Protein AF-A0A839PE74-F1 (afdb_monomer_lite)

Radius of gyration: 16.26 Å; chains: 1; bounding box: 61×31×39 Å

Foldseek 3Di:
DDFDWLLLLLLLLLLLLQLCPDPLQDVQLVVLSVLSQVLQCVVQNDQLNVLSVLCNVPSQDPVSSVSNDVSRDGQDPVSCVVNVVSSVSNVVSCVVTPVSVVRSLQSQPAPADADQAEAEAEARAQACDHDHDYDHPYYYYYHYHHHHDDDPPDDD

pLDDT: mean 71.18, std 18.91, range [27.83, 96.12]

Sequence (156 aa):
MPLIETSLVWGALEAGAVISASEVVKLVTKDAYTAVKEKAAEIWGRPATRAIAQVEANPGSAEAKAALHAAIPAVDDADAPELGPVLEALADALKADDAARAEADRAQVRFDLDLGGSAIIGKVQNAESFDAKVKAKGDFKLDELTMAERGRSGNS

Secondary structure (DSSP, 8-state):
-----HHHHHHHHHHHHHHHH-TTS-HHHHHHHHHHHHHHHHHHHHHHHHHHHHHHH-TT-HHHHHHHHHHS-PPPTTTHHHHHHHHHHHHHHHHT-HHHHHHHHHTT----EEESS-EEEEEEEEES-----EEESS-EEEEEEEE---------

Structure (mmCIF, N/CA/C/O backbone):
data_AF-A0A839PE74-F1
#
_entry.id   AF-A0A839PE74-F1
#
loop_
_atom_site.group_PDB
_atom_site.id
_atom_site.type_symbol
_atom_site.label_atom_id
_atom_site.label_alt_id
_atom_site.label_comp_id
_atom_site.label_asym_id
_atom_site.label_entity_id
_atom_site.label_seq_id
_atom_site.pdbx_PDB_ins_code
_atom_site.Cartn_x
_atom_site.Cartn_y
_atom_site.Cartn_z
_atom_site.occupancy
_atom_site.B_iso_or_equiv
_atom_site.auth_seq_id
_atom_site.auth_comp_id
_atom_site.auth_asym_id
_atom_site.auth_atom_id
_atom_site.pdbx_PDB_model_num
ATOM 1 N N . MET A 1 1 ? -15.189 -14.814 7.909 1.00 41.88 1 MET A N 1
ATOM 2 C CA . MET A 1 1 ? -14.553 -14.216 6.715 1.00 41.88 1 MET A CA 1
ATOM 3 C C . MET A 1 1 ? -13.117 -13.887 7.082 1.00 41.88 1 MET A C 1
ATOM 5 O O . MET A 1 1 ? -12.901 -13.628 8.262 1.00 41.88 1 MET A O 1
ATOM 9 N N . PRO A 1 2 ? -12.139 -13.976 6.166 1.00 46.59 2 PRO A N 1
ATOM 10 C CA . PRO A 1 2 ? -10.800 -13.491 6.475 1.00 46.59 2 PRO A CA 1
ATOM 11 C C . PRO A 1 2 ? -10.893 -11.986 6.749 1.00 46.59 2 PRO A C 1
ATOM 13 O O . PRO A 1 2 ? -11.432 -11.246 5.929 1.00 46.59 2 PRO A O 1
ATOM 16 N N . LEU A 1 3 ? -10.444 -11.567 7.931 1.00 65.31 3 LEU A N 1
ATOM 17 C CA . LEU A 1 3 ? -10.306 -10.157 8.277 1.00 65.31 3 LEU A CA 1
ATOM 18 C C . LEU A 1 3 ? -9.149 -9.596 7.446 1.00 65.31 3 LEU A C 1
ATOM 20 O O . LEU A 1 3 ? -8.078 -10.205 7.393 1.00 65.31 3 LEU A O 1
ATOM 24 N N . ILE A 1 4 ? -9.373 -8.481 6.752 1.00 68.62 4 ILE A N 1
ATOM 25 C CA . ILE A 1 4 ? -8.293 -7.777 6.062 1.00 68.62 4 ILE A CA 1
ATOM 26 C C . ILE A 1 4 ? -7.492 -7.039 7.124 1.00 68.62 4 ILE A C 1
ATOM 28 O O . ILE A 1 4 ? -7.997 -6.130 7.776 1.00 68.62 4 ILE A O 1
ATOM 32 N N . GLU A 1 5 ? -6.235 -7.433 7.293 1.00 78.25 5 GLU A N 1
ATOM 33 C CA . GLU A 1 5 ? -5.324 -6.735 8.189 1.00 78.25 5 GLU A CA 1
ATOM 34 C C . GLU A 1 5 ? -5.000 -5.347 7.629 1.00 78.25 5 GLU A C 1
ATOM 36 O O . GLU A 1 5 ? -4.619 -5.195 6.469 1.00 78.25 5 GLU A O 1
ATOM 41 N N . THR A 1 6 ? -5.089 -4.318 8.466 1.00 78.38 6 THR A N 1
ATOM 42 C CA . THR A 1 6 ? -4.798 -2.925 8.075 1.00 78.38 6 THR A CA 1
ATOM 43 C C . THR A 1 6 ? -3.372 -2.755 7.545 1.00 78.38 6 THR A C 1
ATOM 45 O O . THR A 1 6 ? -3.122 -1.973 6.629 1.00 78.38 6 THR A O 1
ATOM 48 N N . SER A 1 7 ? -2.434 -3.555 8.057 1.00 75.56 7 SER A N 1
ATOM 49 C CA . SER A 1 7 ? -1.053 -3.595 7.574 1.00 75.56 7 SER A CA 1
ATOM 50 C C . SER A 1 7 ? -0.938 -4.015 6.105 1.00 75.56 7 SER A C 1
ATOM 52 O O . SER A 1 7 ? -0.018 -3.567 5.420 1.00 75.56 7 SER A O 1
ATOM 54 N N . LEU A 1 8 ? -1.884 -4.811 5.588 1.00 74.94 8 LEU A N 1
ATOM 55 C CA . LEU A 1 8 ? -1.952 -5.156 4.168 1.00 74.94 8 LEU A CA 1
ATOM 56 C C . LEU A 1 8 ? -2.305 -3.930 3.321 1.00 74.94 8 LEU A C 1
ATOM 58 O O . LEU A 1 8 ? -1.711 -3.726 2.265 1.00 74.94 8 LEU A O 1
ATOM 62 N N . VAL A 1 9 ? -3.229 -3.096 3.801 1.00 81.31 9 VAL A N 1
ATOM 63 C CA . VAL A 1 9 ? -3.614 -1.848 3.128 1.00 81.31 9 VAL A CA 1
ATOM 64 C C . VAL A 1 9 ? -2.435 -0.879 3.095 1.00 81.31 9 VAL A C 1
ATOM 66 O O . VAL A 1 9 ? -2.122 -0.331 2.038 1.00 81.31 9 VAL A O 1
ATOM 69 N N . TRP A 1 10 ? -1.740 -0.699 4.223 1.00 84.56 10 TRP A N 1
ATOM 70 C CA . TRP A 1 10 ? -0.543 0.145 4.275 1.00 84.56 10 TRP A CA 1
ATOM 71 C C . TRP A 1 10 ? 0.535 -0.357 3.315 1.00 84.56 10 TRP A C 1
ATOM 73 O O . TRP A 1 10 ? 1.034 0.417 2.502 1.00 84.56 10 TRP A O 1
ATOM 83 N N . GLY A 1 11 ? 0.835 -1.659 3.341 1.00 77.62 11 GLY A N 1
ATOM 84 C CA . GLY A 1 11 ? 1.828 -2.264 2.454 1.00 77.62 11 GLY A CA 1
ATOM 85 C C . GLY A 1 11 ? 1.477 -2.113 0.972 1.00 77.62 11 GLY A C 1
ATOM 86 O O . GLY A 1 11 ? 2.350 -1.790 0.168 1.00 77.62 11 GLY A O 1
ATOM 87 N N . ALA A 1 12 ? 0.202 -2.277 0.609 1.00 81.12 12 ALA A N 1
ATOM 88 C CA . ALA A 1 12 ? -0.276 -2.084 -0.758 1.00 81.12 12 ALA A CA 1
ATOM 89 C C . ALA A 1 12 ? -0.107 -0.634 -1.237 1.00 81.12 12 ALA A C 1
ATOM 91 O O . ALA A 1 12 ? 0.326 -0.405 -2.367 1.00 81.12 12 ALA A O 1
ATOM 92 N N . LEU A 1 13 ? -0.407 0.343 -0.378 1.00 88.12 13 LEU A N 1
ATOM 93 C CA . LEU A 1 13 ? -0.263 1.764 -0.698 1.00 88.12 13 LEU A CA 1
ATOM 94 C C . LEU A 1 13 ? 1.209 2.192 -0.777 1.00 88.12 13 LEU A C 1
ATOM 96 O O . LEU A 1 13 ? 1.581 2.936 -1.682 1.00 88.12 13 LEU A O 1
ATOM 100 N N . GLU A 1 14 ? 2.062 1.682 0.113 1.00 85.19 14 GLU A N 1
ATOM 101 C CA . GLU A 1 14 ? 3.507 1.930 0.076 1.00 85.19 14 GLU A CA 1
ATOM 102 C C . GLU A 1 14 ? 4.175 1.321 -1.163 1.00 85.19 14 GLU A C 1
ATOM 104 O O . GLU A 1 14 ? 4.945 2.001 -1.843 1.00 85.19 14 GLU A O 1
ATOM 109 N N . ALA A 1 15 ? 3.870 0.061 -1.489 1.00 78.56 15 ALA A N 1
ATOM 110 C CA . ALA A 1 15 ? 4.389 -0.585 -2.694 1.00 78.56 15 ALA A CA 1
ATOM 111 C C . ALA A 1 15 ? 3.878 0.126 -3.954 1.00 78.56 15 ALA A C 1
ATOM 113 O O . ALA A 1 15 ? 4.650 0.456 -4.857 1.00 78.56 15 ALA A O 1
ATOM 114 N N . GLY A 1 16 ? 2.576 0.411 -3.989 1.00 82.06 16 GLY A N 1
ATOM 115 C CA . GLY A 1 16 ? 1.917 1.101 -5.087 1.00 82.06 16 GLY A CA 1
ATOM 116 C C . GLY A 1 16 ? 2.501 2.482 -5.380 1.00 82.06 16 GLY A C 1
ATOM 117 O O . GLY A 1 16 ? 2.687 2.828 -6.547 1.00 82.06 16 GLY A O 1
ATOM 118 N N . ALA A 1 17 ? 2.888 3.234 -4.347 1.00 85.62 17 ALA A N 1
ATOM 119 C CA . ALA A 1 17 ? 3.557 4.521 -4.504 1.00 85.62 17 ALA A CA 1
ATOM 120 C C . ALA A 1 17 ? 4.856 4.407 -5.320 1.00 85.62 17 ALA A C 1
ATOM 122 O O . ALA A 1 17 ? 5.070 5.191 -6.247 1.00 85.62 17 ALA A O 1
ATOM 123 N N . VAL A 1 18 ? 5.679 3.389 -5.060 1.00 81.44 18 VAL A N 1
ATOM 124 C CA . VAL A 1 18 ? 6.938 3.157 -5.797 1.00 81.44 18 VAL A CA 1
ATOM 125 C C . VAL A 1 18 ? 6.644 2.756 -7.240 1.00 81.44 18 VAL A C 1
ATOM 127 O O . VAL A 1 18 ? 7.194 3.318 -8.186 1.00 81.44 18 VAL A O 1
ATOM 130 N N . ILE A 1 19 ? 5.725 1.809 -7.406 1.00 84.38 19 ILE A N 1
ATOM 131 C CA . ILE A 1 19 ? 5.305 1.269 -8.701 1.00 84.38 19 ILE A CA 1
ATOM 132 C C . ILE A 1 19 ? 4.746 2.382 -9.599 1.00 84.38 19 ILE A C 1
ATOM 134 O O . ILE A 1 19 ? 5.021 2.422 -10.799 1.00 84.38 19 ILE A O 1
ATOM 138 N N . SER A 1 20 ? 3.989 3.318 -9.023 1.00 84.44 20 SER A N 1
ATOM 139 C CA . SER A 1 20 ? 3.384 4.432 -9.758 1.00 84.44 20 SER A CA 1
ATOM 140 C C . SER A 1 20 ? 4.421 5.396 -10.342 1.00 84.44 20 SER A C 1
ATOM 142 O O . SER A 1 20 ? 4.248 5.864 -11.472 1.00 84.44 20 SER A O 1
ATOM 144 N N . ALA A 1 21 ? 5.521 5.619 -9.617 1.00 79.31 21 ALA A N 1
ATOM 145 C CA . ALA A 1 21 ? 6.618 6.490 -10.024 1.00 79.31 21 ALA A CA 1
ATOM 146 C C . ALA A 1 21 ? 7.534 5.854 -11.086 1.00 79.31 21 ALA A C 1
ATOM 148 O O . ALA A 1 21 ? 8.278 6.562 -11.761 1.00 79.31 21 ALA A O 1
ATOM 149 N N . SER A 1 22 ? 7.479 4.531 -11.260 1.00 78.81 22 SER A N 1
ATOM 150 C CA . SER A 1 22 ? 8.359 3.806 -12.176 1.00 78.81 22 SER A CA 1
ATOM 151 C C . SER A 1 22 ? 7.865 3.837 -13.623 1.00 78.81 22 SER A C 1
ATOM 153 O O . SER A 1 22 ? 6.731 3.467 -13.917 1.00 78.81 22 SER A O 1
ATOM 155 N N . GLU A 1 23 ? 8.718 4.229 -14.570 1.00 81.00 23 GLU A N 1
ATOM 156 C CA . GLU A 1 23 ? 8.386 4.251 -16.006 1.00 81.00 23 GLU A CA 1
ATOM 157 C C . GLU A 1 23 ? 8.312 2.853 -16.641 1.00 81.00 23 GLU A C 1
ATOM 159 O O . GLU A 1 23 ? 7.673 2.684 -17.678 1.00 81.00 23 GLU A O 1
ATOM 164 N N . VAL A 1 24 ? 8.942 1.849 -16.024 1.00 76.62 24 VAL A N 1
ATOM 165 C CA . VAL A 1 24 ? 9.049 0.482 -16.571 1.00 76.62 24 VAL A CA 1
ATOM 166 C C . VAL A 1 24 ? 7.897 -0.435 -16.155 1.00 76.62 24 VAL A C 1
ATOM 168 O O . VAL A 1 24 ? 7.755 -1.534 -16.689 1.00 76.62 24 VAL A O 1
ATOM 171 N N . VAL A 1 25 ? 7.066 0.019 -15.219 1.00 81.81 25 VAL A N 1
ATOM 172 C CA . VAL A 1 25 ? 5.872 -0.685 -14.746 1.00 81.81 25 VAL A CA 1
ATOM 173 C C . VAL A 1 25 ? 4.742 -0.564 -15.765 1.00 81.81 25 VAL A C 1
ATOM 175 O O . VAL A 1 25 ? 4.449 0.526 -16.269 1.00 81.81 25 VAL A O 1
ATOM 178 N N . LYS A 1 26 ? 4.039 -1.674 -16.010 1.00 85.88 26 LYS A N 1
ATOM 179 C CA . LYS A 1 26 ? 2.892 -1.711 -16.921 1.00 85.88 26 LYS A CA 1
ATOM 180 C C . LYS A 1 26 ? 1.760 -0.821 -16.414 1.00 85.88 26 LYS A C 1
ATOM 182 O O . LYS A 1 26 ? 1.436 -0.805 -15.228 1.00 85.88 26 LYS A O 1
ATOM 187 N N . LEU A 1 27 ? 1.075 -0.161 -17.349 1.00 87.25 27 LEU A N 1
ATOM 188 C CA . LEU A 1 27 ? -0.061 0.709 -17.036 1.00 87.25 27 LEU A CA 1
ATOM 189 C C . LEU A 1 27 ? -1.150 -0.020 -16.231 1.00 87.25 27 LEU A C 1
ATOM 191 O O . LEU A 1 27 ? -1.619 0.519 -15.242 1.00 87.25 27 LEU A O 1
ATOM 195 N N . VAL A 1 28 ? -1.444 -1.284 -16.562 1.00 84.56 28 VAL A N 1
ATOM 196 C CA . VAL A 1 28 ? -2.437 -2.101 -15.838 1.00 84.56 28 VAL A CA 1
ATOM 197 C C . VAL A 1 28 ? -2.131 -2.246 -14.341 1.00 84.56 28 VAL A C 1
ATOM 199 O O . VAL A 1 28 ? -3.042 -2.244 -13.518 1.00 84.56 28 VAL A O 1
ATOM 202 N N . THR A 1 29 ? -0.854 -2.318 -13.964 1.00 85.25 29 THR A N 1
ATOM 203 C CA . THR A 1 29 ? -0.432 -2.403 -12.561 1.00 85.25 29 THR A CA 1
ATOM 204 C C . THR A 1 29 ? -0.625 -1.064 -11.851 1.00 85.25 29 THR A C 1
ATOM 206 O O . THR A 1 29 ? -1.045 -1.021 -10.694 1.00 85.25 29 THR A O 1
ATOM 209 N N . LYS A 1 30 ? -0.383 0.047 -12.557 1.00 90.44 30 LYS A N 1
ATOM 210 C CA . LYS A 1 30 ? -0.638 1.404 -12.049 1.00 90.44 30 LYS A CA 1
ATOM 211 C C . LYS A 1 30 ? -2.132 1.698 -11.913 1.00 90.44 30 LYS A C 1
ATOM 213 O O . LYS A 1 30 ? -2.532 2.358 -10.954 1.00 90.44 30 LYS A O 1
ATOM 218 N N . ASP A 1 31 ? -2.947 1.181 -12.825 1.00 93.38 31 ASP A N 1
ATOM 219 C CA . ASP A 1 31 ? -4.406 1.288 -12.767 1.00 93.38 31 ASP A CA 1
ATOM 220 C C . ASP A 1 31 ? -4.950 0.511 -11.560 1.00 93.38 31 ASP A C 1
ATOM 222 O O . ASP A 1 31 ? -5.750 1.044 -10.792 1.00 93.38 31 ASP A O 1
ATOM 226 N N . ALA A 1 32 ? -4.441 -0.704 -11.317 1.00 89.94 32 ALA A N 1
ATOM 227 C CA . ALA A 1 32 ? -4.802 -1.491 -10.138 1.00 89.94 32 ALA A CA 1
ATOM 228 C C . ALA A 1 32 ? -4.428 -0.776 -8.826 1.00 89.94 32 ALA A C 1
ATOM 230 O O . ALA A 1 32 ? -5.221 -0.740 -7.887 1.00 89.94 32 ALA A O 1
ATOM 231 N N . TYR A 1 33 ? -3.257 -0.134 -8.769 1.00 94.44 33 TYR A N 1
ATOM 232 C CA . TYR A 1 33 ? -2.895 0.705 -7.624 1.00 94.44 33 TYR A CA 1
ATOM 233 C C . TYR A 1 33 ? -3.813 1.929 -7.486 1.00 94.44 33 TYR A C 1
ATOM 235 O O . TYR A 1 33 ? -4.218 2.284 -6.378 1.00 94.44 33 TYR A O 1
ATOM 243 N N . THR A 1 34 ? -4.184 2.563 -8.599 1.00 95.69 34 THR A N 1
ATOM 244 C CA . THR A 1 34 ? -5.108 3.704 -8.589 1.00 95.69 34 THR A CA 1
ATOM 245 C C . THR A 1 34 ? -6.458 3.316 -7.987 1.00 95.69 34 THR A C 1
ATOM 247 O O . THR A 1 34 ? -6.952 4.044 -7.129 1.00 95.69 34 THR A O 1
ATOM 250 N N . ALA A 1 35 ? -6.977 2.128 -8.304 1.00 95.31 35 ALA A N 1
ATOM 251 C CA . ALA A 1 35 ? -8.200 1.608 -7.694 1.00 95.31 35 ALA A CA 1
ATOM 252 C C . ALA A 1 35 ? -8.084 1.439 -6.165 1.00 95.31 35 ALA A C 1
ATOM 254 O O . ALA A 1 35 ? -9.014 1.780 -5.432 1.00 95.31 35 ALA A O 1
ATOM 255 N N . VAL A 1 36 ? -6.933 0.975 -5.659 1.00 93.56 36 VAL A N 1
ATOM 256 C CA . VAL A 1 36 ? -6.684 0.882 -4.207 1.00 93.56 36 VAL A CA 1
ATOM 257 C C . VAL A 1 36 ? -6.686 2.269 -3.559 1.00 93.56 36 VAL A C 1
ATOM 259 O O . VAL A 1 36 ? -7.298 2.450 -2.506 1.00 93.56 36 VAL A O 1
ATOM 262 N N . LYS A 1 37 ? -6.056 3.269 -4.188 1.00 95.44 37 LYS A N 1
ATOM 263 C CA . LYS A 1 37 ? -6.056 4.652 -3.679 1.00 95.44 37 LYS A CA 1
ATOM 264 C C . LYS A 1 37 ? -7.444 5.262 -3.634 1.00 95.44 37 LYS A C 1
ATOM 266 O O . LYS A 1 37 ? -7.789 5.909 -2.649 1.00 95.44 37 LYS A O 1
ATOM 271 N N . GLU A 1 38 ? -8.202 5.101 -4.711 1.00 96.00 38 GLU A N 1
ATOM 272 C CA . GLU A 1 38 ? -9.557 5.631 -4.819 1.00 96.00 38 GLU A CA 1
ATOM 273 C C . GLU A 1 38 ? -10.441 5.011 -3.745 1.00 96.00 38 GLU A C 1
ATOM 275 O O . GLU A 1 38 ? -11.066 5.743 -2.981 1.00 96.00 38 GLU A O 1
ATOM 280 N N . LYS A 1 39 ? -10.380 3.685 -3.577 1.00 96.06 39 LYS A N 1
ATOM 281 C CA . LYS A 1 39 ? -11.137 3.002 -2.528 1.00 96.06 39 LYS A CA 1
ATOM 282 C C . LYS A 1 39 ? -10.717 3.441 -1.121 1.00 96.06 39 LYS A C 1
ATOM 284 O O . LYS A 1 39 ? -11.571 3.723 -0.286 1.00 96.06 39 LYS A O 1
ATOM 289 N N . ALA A 1 40 ? -9.417 3.586 -0.861 1.00 93.62 40 ALA A N 1
ATOM 290 C CA . ALA A 1 40 ? -8.924 4.108 0.414 1.00 93.62 40 ALA A CA 1
ATOM 291 C C . ALA A 1 40 ? -9.397 5.552 0.681 1.00 93.62 40 ALA A C 1
ATOM 293 O O . ALA A 1 40 ? -9.722 5.911 1.814 1.00 93.62 40 ALA A O 1
ATOM 294 N N . ALA A 1 41 ? -9.454 6.388 -0.357 1.00 94.06 41 ALA A N 1
ATOM 295 C CA . ALA A 1 41 ? -9.961 7.753 -0.263 1.00 94.06 41 ALA A CA 1
ATOM 296 C C . ALA A 1 41 ? -11.483 7.805 -0.059 1.00 94.06 41 ALA A C 1
ATOM 298 O O . ALA A 1 41 ? -11.959 8.702 0.632 1.00 94.06 41 ALA A O 1
ATOM 299 N N . GLU A 1 42 ? -12.240 6.866 -0.626 1.00 95.50 42 GLU A N 1
ATOM 300 C CA . GLU A 1 42 ? -13.682 6.739 -0.392 1.00 95.50 42 GLU A CA 1
ATOM 301 C C . GLU A 1 42 ? -13.986 6.370 1.063 1.00 95.50 42 GLU A C 1
ATOM 303 O O . GLU A 1 42 ? -14.839 7.005 1.682 1.00 95.50 42 GLU A O 1
ATOM 308 N N . ILE A 1 43 ? -13.250 5.404 1.619 1.00 95.06 43 ILE A N 1
ATOM 309 C CA . ILE A 1 43 ? -13.481 4.884 2.973 1.00 95.06 43 ILE A CA 1
ATOM 310 C C . ILE A 1 43 ? -13.003 5.878 4.042 1.00 95.06 43 ILE A C 1
ATOM 312 O O . ILE A 1 43 ? -13.758 6.268 4.933 1.00 95.06 43 ILE A O 1
ATOM 316 N N . TRP A 1 44 ? -11.749 6.334 3.958 1.00 94.75 44 TRP A N 1
ATOM 317 C CA . TRP A 1 44 ? -11.122 7.138 5.021 1.00 94.75 44 TRP A CA 1
ATOM 318 C C . TRP A 1 44 ? -11.029 8.632 4.698 1.00 94.75 44 TRP A C 1
ATOM 320 O O . TRP A 1 44 ? -10.590 9.439 5.524 1.00 94.75 44 TRP A O 1
ATOM 330 N N . GLY A 1 45 ? -11.468 9.036 3.508 1.00 95.19 45 GLY A N 1
ATOM 331 C CA . GLY A 1 45 ? -11.614 10.433 3.133 1.00 95.19 45 GLY A CA 1
ATOM 332 C C . GLY A 1 45 ? -10.297 11.190 2.963 1.00 95.19 45 GLY A C 1
ATOM 333 O O . GLY A 1 45 ? -9.213 10.658 2.709 1.00 95.19 45 GLY A O 1
ATOM 334 N N . ARG A 1 46 ? -10.406 12.512 3.127 1.00 94.62 46 ARG A N 1
ATOM 335 C CA . ARG A 1 46 ? -9.330 13.477 2.861 1.00 94.62 46 ARG A CA 1
ATOM 336 C C . ARG A 1 46 ? -8.021 13.230 3.634 1.00 94.62 46 ARG A C 1
ATOM 338 O O . ARG A 1 46 ? -6.970 13.527 3.058 1.00 94.62 46 ARG A O 1
ATOM 345 N N . PRO A 1 47 ? -8.024 12.769 4.903 1.00 93.88 47 PRO A N 1
ATOM 346 C CA . PRO A 1 47 ? -6.789 12.427 5.608 1.00 93.88 47 PRO A CA 1
ATOM 347 C C . PRO A 1 47 ? -5.977 11.351 4.882 1.00 93.88 47 PRO A C 1
ATOM 349 O O . PRO A 1 47 ? -4.797 11.580 4.614 1.00 93.88 47 PRO A O 1
ATOM 352 N N . ALA A 1 48 ? -6.614 10.246 4.481 1.00 94.06 48 ALA A N 1
ATOM 353 C CA . ALA A 1 48 ? -5.953 9.171 3.747 1.00 94.06 48 ALA A CA 1
ATOM 354 C C . ALA A 1 48 ? -5.440 9.655 2.386 1.00 94.06 48 ALA A C 1
ATOM 356 O O . ALA A 1 48 ? -4.273 9.444 2.073 1.00 94.06 48 ALA A O 1
ATOM 357 N N . THR A 1 49 ? -6.240 10.417 1.627 1.00 96.12 49 THR A N 1
ATOM 358 C CA . THR A 1 49 ? -5.796 10.996 0.343 1.00 96.12 49 THR A CA 1
ATOM 359 C C . THR A 1 49 ? -4.513 11.820 0.488 1.00 96.12 49 THR A C 1
ATOM 361 O O . THR A 1 49 ? -3.605 11.721 -0.335 1.00 96.12 49 THR A O 1
ATOM 364 N N . ARG A 1 50 ? -4.419 12.645 1.539 1.00 95.88 50 ARG A N 1
ATOM 365 C CA . ARG A 1 50 ? -3.229 13.471 1.790 1.00 95.88 50 ARG A CA 1
ATOM 366 C C . ARG A 1 50 ? -2.017 12.628 2.154 1.00 95.88 50 ARG A C 1
ATOM 368 O O . ARG A 1 50 ? -0.928 12.928 1.680 1.00 95.88 50 ARG A O 1
ATOM 375 N N . ALA A 1 51 ? -2.201 11.616 2.994 1.00 93.88 51 ALA A N 1
ATOM 376 C CA . ALA A 1 51 ? -1.105 10.768 3.431 1.00 93.88 51 ALA A CA 1
ATOM 377 C C . ALA A 1 51 ? -0.584 9.871 2.296 1.00 93.88 51 ALA A C 1
ATOM 379 O O . ALA A 1 51 ? 0.624 9.766 2.109 1.00 93.88 51 ALA A O 1
ATOM 380 N N . ILE A 1 52 ? -1.479 9.330 1.465 1.00 95.25 52 ILE A N 1
ATOM 381 C CA . ILE A 1 52 ? -1.121 8.607 0.236 1.00 95.25 52 ILE A CA 1
ATOM 382 C C . ILE A 1 52 ? -0.281 9.507 -0.674 1.00 95.25 52 ILE A C 1
ATOM 384 O O . ILE A 1 52 ? 0.816 9.120 -1.059 1.00 95.25 52 ILE A O 1
ATOM 388 N N . ALA A 1 53 ? -0.727 10.740 -0.938 1.00 95.19 53 ALA A N 1
ATOM 389 C CA . ALA A 1 53 ? 0.025 11.676 -1.775 1.00 95.19 53 ALA A CA 1
ATOM 390 C C . ALA A 1 53 ? 1.420 12.011 -1.207 1.00 95.19 53 ALA A C 1
ATOM 392 O O . ALA A 1 53 ? 2.356 12.251 -1.967 1.00 95.19 53 ALA A O 1
ATOM 393 N N . GLN A 1 54 ? 1.583 12.026 0.122 1.00 92.56 54 GLN A N 1
ATOM 394 C CA . GLN A 1 54 ? 2.896 12.207 0.752 1.00 92.56 54 GLN A CA 1
ATOM 395 C C . GLN A 1 54 ? 3.818 11.013 0.497 1.00 92.56 54 GLN A C 1
ATOM 397 O O . GLN A 1 54 ? 4.991 11.217 0.183 1.00 92.56 54 GLN A O 1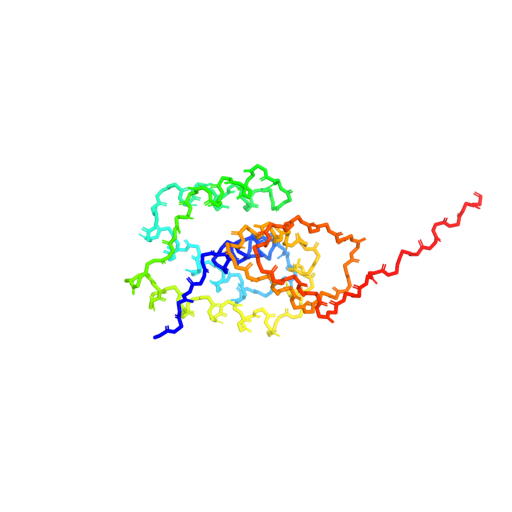
ATOM 402 N N . VAL A 1 55 ? 3.294 9.789 0.599 1.00 86.44 55 VAL A N 1
ATOM 403 C CA . VAL A 1 55 ? 4.057 8.570 0.297 1.00 86.44 55 VAL A CA 1
ATOM 404 C C . VAL A 1 55 ? 4.372 8.485 -1.197 1.00 86.44 55 VAL A C 1
ATOM 406 O O . VAL A 1 55 ? 5.486 8.132 -1.548 1.00 86.44 55 VAL A O 1
ATOM 409 N N . GLU A 1 56 ? 3.471 8.894 -2.089 1.00 90.94 56 GLU A N 1
ATOM 410 C CA . GLU A 1 56 ? 3.752 8.968 -3.533 1.00 90.94 56 GLU A CA 1
ATOM 411 C C . GLU A 1 56 ? 4.841 9.983 -3.879 1.00 90.94 56 GLU A C 1
ATOM 413 O O . GLU A 1 56 ? 5.698 9.716 -4.719 1.00 90.94 56 GLU A O 1
ATOM 418 N N . ALA A 1 57 ? 4.833 11.145 -3.222 1.00 89.19 57 ALA A N 1
ATOM 419 C CA . ALA A 1 57 ? 5.847 12.169 -3.442 1.00 89.19 57 ALA A CA 1
ATOM 420 C C . ALA A 1 57 ? 7.231 11.744 -2.927 1.00 89.19 57 ALA A C 1
ATOM 422 O O . ALA A 1 57 ? 8.248 12.171 -3.476 1.00 89.19 57 ALA A O 1
ATOM 423 N N . ASN A 1 58 ? 7.281 10.937 -1.862 1.00 83.19 58 ASN A N 1
ATOM 424 C CA . ASN A 1 58 ? 8.528 10.432 -1.299 1.00 83.19 58 ASN A CA 1
ATOM 425 C C . ASN A 1 58 ? 8.348 9.042 -0.652 1.00 83.19 58 ASN A C 1
ATOM 427 O O . ASN A 1 58 ? 8.231 8.948 0.576 1.00 83.19 58 ASN A O 1
ATOM 431 N N . PRO A 1 59 ? 8.391 7.953 -1.445 1.00 78.19 59 PRO A N 1
ATOM 432 C CA . PRO A 1 59 ? 8.100 6.605 -0.945 1.00 78.19 59 PRO A CA 1
ATOM 433 C C . PRO A 1 59 ? 9.093 6.083 0.103 1.00 78.19 59 PRO A C 1
ATOM 435 O O . PRO A 1 59 ? 8.776 5.170 0.866 1.00 78.19 59 PRO A O 1
ATOM 438 N N . GLY A 1 60 ? 10.291 6.672 0.172 1.00 73.56 60 GLY A N 1
ATOM 439 C CA . GLY A 1 60 ? 11.319 6.335 1.159 1.00 73.56 60 GLY A CA 1
ATOM 440 C C . GLY A 1 60 ? 11.208 7.088 2.491 1.00 73.56 60 GLY A C 1
ATOM 441 O O . GLY A 1 60 ? 11.944 6.765 3.422 1.00 73.56 60 GLY A O 1
ATOM 442 N N . SER A 1 61 ? 10.325 8.088 2.616 1.00 79.38 61 SER A N 1
ATOM 443 C CA . SER A 1 61 ? 10.202 8.883 3.849 1.00 79.38 61 SER A CA 1
ATOM 444 C C . SER A 1 61 ? 9.479 8.107 4.948 1.00 79.38 61 SER A C 1
ATOM 446 O O . SER A 1 61 ? 8.310 7.741 4.818 1.00 79.38 61 SER A O 1
ATOM 448 N N . ALA A 1 62 ? 10.163 7.914 6.077 1.00 76.44 62 ALA A N 1
ATOM 449 C CA . ALA A 1 62 ? 9.570 7.312 7.267 1.00 76.44 62 ALA A CA 1
ATOM 450 C C . ALA A 1 62 ? 8.427 8.172 7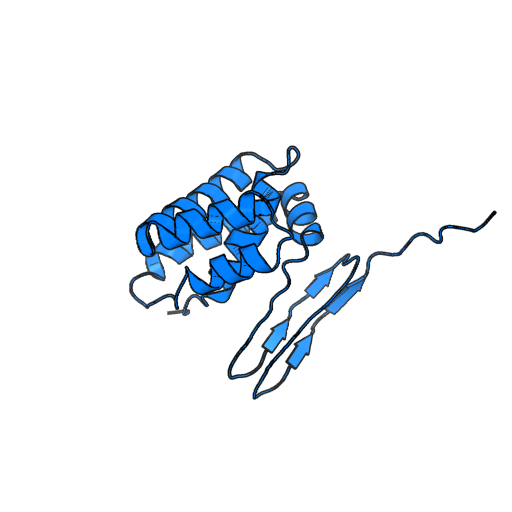.833 1.00 76.44 62 ALA A C 1
ATOM 452 O O . ALA A 1 62 ? 7.435 7.639 8.324 1.00 76.44 62 ALA A O 1
ATOM 453 N N . GLU A 1 63 ? 8.536 9.497 7.727 1.00 77.31 63 GLU A N 1
ATOM 454 C CA . GLU A 1 63 ? 7.506 10.442 8.153 1.00 77.31 63 GLU A CA 1
ATOM 455 C C . GLU A 1 63 ? 6.239 10.321 7.301 1.00 77.31 63 GLU A C 1
ATOM 457 O O . GLU A 1 63 ? 5.137 10.313 7.849 1.00 77.31 63 GLU A O 1
ATOM 462 N N . ALA A 1 64 ? 6.384 10.178 5.979 1.00 78.31 64 ALA A N 1
ATOM 463 C CA . ALA A 1 64 ? 5.252 9.972 5.078 1.00 78.31 64 ALA A CA 1
ATOM 464 C C . ALA A 1 64 ? 4.532 8.645 5.372 1.00 78.31 64 ALA A C 1
ATOM 466 O O . ALA A 1 64 ? 3.304 8.611 5.449 1.00 78.31 64 ALA A O 1
ATOM 467 N N . LYS A 1 65 ? 5.289 7.569 5.621 1.00 82.44 65 LYS A N 1
ATOM 468 C CA . LYS A 1 65 ? 4.732 6.264 6.017 1.00 82.44 65 LYS A CA 1
ATOM 469 C C . LYS A 1 65 ? 4.008 6.334 7.361 1.00 82.44 65 LYS A C 1
ATOM 471 O O . LYS A 1 65 ? 2.880 5.867 7.478 1.00 82.44 65 LYS A O 1
ATOM 476 N N . ALA A 1 66 ? 4.594 7.001 8.354 1.00 79.69 66 ALA A N 1
ATOM 477 C CA . ALA A 1 66 ? 3.943 7.206 9.647 1.00 79.69 66 ALA A CA 1
ATOM 478 C C . ALA A 1 66 ? 2.641 8.019 9.518 1.00 79.69 66 ALA A C 1
ATOM 480 O O . ALA A 1 66 ? 1.648 7.708 10.178 1.00 79.69 66 ALA A O 1
ATOM 481 N N . ALA A 1 67 ? 2.617 9.034 8.647 1.00 82.62 67 ALA A N 1
ATOM 482 C CA . ALA A 1 67 ? 1.407 9.795 8.352 1.00 82.62 67 ALA A CA 1
ATOM 483 C C . ALA A 1 67 ? 0.329 8.929 7.681 1.00 82.62 67 ALA A C 1
ATOM 485 O O . ALA A 1 67 ? -0.849 9.069 8.011 1.00 82.62 67 ALA A O 1
ATOM 486 N N . LEU A 1 68 ? 0.721 8.014 6.787 1.00 85.81 68 LEU A N 1
ATOM 487 C CA . LEU A 1 68 ? -0.180 7.039 6.166 1.00 85.81 68 LEU A CA 1
ATOM 488 C C . LEU A 1 68 ? -0.805 6.110 7.206 1.00 85.81 68 LEU A C 1
ATOM 490 O O . LEU A 1 68 ? -2.028 5.976 7.244 1.00 85.81 68 LEU A O 1
ATOM 494 N N . HIS A 1 69 ? 0.013 5.525 8.080 1.00 88.12 69 HIS A N 1
ATOM 495 C CA . HIS A 1 69 ? -0.461 4.597 9.112 1.00 88.12 69 HIS A CA 1
ATOM 496 C C . HIS A 1 69 ? -1.387 5.292 10.114 1.00 88.12 69 HIS A C 1
ATOM 498 O O . HIS A 1 69 ? -2.373 4.714 10.552 1.00 88.12 69 HIS A O 1
ATOM 504 N N . ALA A 1 70 ? -1.116 6.559 10.442 1.00 84.38 70 ALA A N 1
ATOM 505 C CA . ALA A 1 70 ? -1.985 7.352 11.310 1.00 84.38 70 ALA A CA 1
ATOM 506 C C . ALA A 1 70 ? -3.307 7.765 10.636 1.00 84.38 70 ALA A C 1
ATOM 508 O O . ALA A 1 70 ? -4.304 7.984 11.325 1.00 84.38 70 ALA A O 1
ATOM 509 N N . ALA A 1 71 ? -3.319 7.914 9.309 1.00 90.94 71 ALA A N 1
ATOM 510 C CA . ALA A 1 71 ? -4.491 8.344 8.549 1.00 90.94 71 ALA A CA 1
ATOM 511 C C . ALA A 1 71 ? -5.447 7.197 8.193 1.00 90.94 71 ALA A C 1
ATOM 513 O O . ALA A 1 71 ? -6.616 7.463 7.913 1.00 90.94 71 ALA A O 1
ATOM 514 N N . ILE A 1 72 ? -4.958 5.956 8.190 1.00 88.81 72 ILE A N 1
ATOM 515 C CA . ILE A 1 72 ? -5.731 4.756 7.866 1.00 88.81 72 ILE A CA 1
ATOM 516 C C . ILE A 1 72 ? -5.920 3.944 9.157 1.00 88.81 72 ILE A C 1
ATOM 518 O O . ILE A 1 72 ? -4.986 3.255 9.578 1.00 88.81 72 ILE A O 1
ATOM 522 N N . PRO A 1 73 ? -7.093 4.049 9.812 1.00 87.06 73 PRO A N 1
ATOM 523 C CA . PRO A 1 73 ? -7.414 3.291 11.016 1.00 87.06 73 PRO A CA 1
ATOM 524 C C . PRO A 1 73 ? -7.624 1.805 10.701 1.00 87.06 73 PRO A C 1
ATOM 526 O O . PRO A 1 73 ? -7.485 1.367 9.562 1.00 87.06 73 PRO A O 1
ATOM 529 N N . ALA A 1 74 ? -7.974 1.029 11.729 1.00 83.25 74 ALA A N 1
ATOM 530 C CA . ALA A 1 74 ? -8.279 -0.383 11.562 1.00 83.25 74 ALA A CA 1
ATOM 531 C C . ALA A 1 74 ? -9.393 -0.606 10.525 1.00 83.25 74 ALA A C 1
ATOM 533 O O . ALA A 1 74 ? -10.431 0.050 10.604 1.00 83.25 74 ALA A O 1
ATOM 534 N N . VAL A 1 75 ? -9.173 -1.538 9.594 1.00 79.81 75 VAL A N 1
ATOM 535 C CA . VAL A 1 75 ? -10.204 -1.986 8.645 1.00 79.81 75 VAL A CA 1
ATOM 536 C C . VAL A 1 75 ? -11.311 -2.682 9.429 1.00 79.81 75 VAL A C 1
ATOM 538 O O . VAL A 1 75 ? -11.037 -3.616 10.187 1.00 79.81 75 VAL A O 1
ATOM 541 N N . ASP A 1 76 ? -12.549 -2.226 9.261 1.00 82.06 76 ASP A N 1
ATOM 542 C CA . ASP A 1 76 ? -13.705 -2.854 9.887 1.00 82.06 76 ASP A CA 1
ATOM 543 C C . ASP A 1 76 ? -14.375 -3.894 8.966 1.00 82.06 76 ASP A C 1
ATOM 545 O O . ASP A 1 76 ? -14.019 -4.074 7.796 1.00 82.06 76 ASP A O 1
ATOM 549 N N . ASP A 1 77 ? -15.348 -4.622 9.516 1.00 78.88 77 ASP A N 1
ATOM 550 C CA . ASP A 1 77 ? -16.072 -5.668 8.788 1.00 78.88 77 ASP A CA 1
ATOM 551 C C . ASP A 1 77 ? -16.935 -5.122 7.634 1.00 78.88 77 ASP A C 1
ATOM 553 O O . ASP A 1 77 ? -17.325 -5.892 6.751 1.00 78.88 77 ASP A O 1
ATOM 557 N N . ALA A 1 78 ? -17.258 -3.824 7.638 1.00 82.81 78 ALA A N 1
ATOM 558 C CA . ALA A 1 78 ? -18.037 -3.179 6.585 1.00 82.81 78 ALA A CA 1
ATOM 559 C C . ALA A 1 78 ? -17.151 -2.770 5.398 1.00 82.81 78 ALA A C 1
ATOM 561 O O . ALA A 1 78 ? -17.580 -2.897 4.252 1.00 82.81 78 ALA A O 1
ATOM 562 N N . ASP A 1 79 ? -15.910 -2.371 5.670 1.00 84.88 79 ASP A N 1
ATOM 563 C CA . ASP A 1 79 ? -14.933 -1.925 4.677 1.00 84.88 79 ASP A CA 1
ATOM 564 C C . ASP A 1 79 ? -14.199 -3.093 3.998 1.00 84.88 79 ASP A C 1
ATOM 566 O O . ASP A 1 79 ? -13.838 -3.027 2.817 1.00 84.88 79 ASP A O 1
ATOM 570 N N . ALA A 1 80 ? -13.973 -4.195 4.725 1.00 80.50 80 ALA A N 1
ATOM 571 C CA . ALA A 1 80 ? -13.209 -5.340 4.224 1.00 80.50 80 ALA A CA 1
ATOM 572 C C . ALA A 1 80 ? -13.750 -5.937 2.899 1.00 80.50 80 ALA A C 1
ATOM 574 O O . ALA A 1 80 ? -12.943 -6.222 2.007 1.00 80.50 80 ALA A O 1
ATOM 575 N N . PRO A 1 81 ? -15.074 -6.105 2.694 1.00 78.44 81 PRO A N 1
ATOM 576 C CA . PRO A 1 81 ? -15.620 -6.582 1.422 1.00 78.44 81 PRO A CA 1
ATOM 577 C C . PRO A 1 81 ? -15.354 -5.645 0.238 1.00 78.44 81 PRO A C 1
ATOM 579 O O . PRO A 1 81 ? -15.300 -6.115 -0.898 1.00 78.44 81 PRO A O 1
ATOM 582 N N . GLU A 1 82 ? -15.187 -4.342 0.480 1.00 84.88 82 GLU A N 1
ATOM 583 C CA . GLU A 1 82 ? -14.901 -3.363 -0.573 1.00 84.88 82 GLU A CA 1
ATOM 584 C C . GLU A 1 82 ? -13.406 -3.267 -0.897 1.00 84.88 82 GLU A C 1
ATOM 586 O O . GLU A 1 82 ? -13.031 -3.084 -2.058 1.00 84.88 82 GLU A O 1
ATOM 591 N N . LEU A 1 83 ? -12.546 -3.417 0.113 1.00 84.25 83 LEU A N 1
ATOM 592 C CA . LEU A 1 83 ? -11.089 -3.375 -0.041 1.00 84.25 83 LEU A CA 1
ATOM 593 C C . LEU A 1 83 ? -10.514 -4.663 -0.633 1.00 84.25 83 LEU A C 1
ATOM 595 O O . LEU A 1 83 ? -9.560 -4.610 -1.408 1.00 84.25 83 LEU A O 1
ATOM 599 N N . GLY A 1 84 ? -11.082 -5.820 -0.288 1.00 80.88 84 GLY A N 1
ATOM 600 C CA . GLY A 1 84 ? -10.570 -7.127 -0.709 1.00 80.88 84 GLY A CA 1
ATOM 601 C C . GLY A 1 84 ? -10.346 -7.245 -2.220 1.00 80.88 84 GLY A C 1
ATOM 602 O O . GLY A 1 84 ? -9.218 -7.525 -2.627 1.00 80.88 84 GLY A O 1
ATOM 603 N N . PRO A 1 85 ? -11.360 -6.968 -3.062 1.00 83.88 85 PRO A N 1
ATOM 604 C CA . PRO A 1 85 ? -11.236 -7.110 -4.511 1.00 83.88 85 PRO A CA 1
ATOM 605 C C . PRO A 1 85 ? -10.170 -6.205 -5.138 1.00 83.88 85 PRO A C 1
ATOM 607 O O . PRO A 1 85 ? -9.457 -6.633 -6.043 1.00 83.88 85 PRO A O 1
ATOM 610 N N . VAL A 1 86 ? -10.030 -4.960 -4.665 1.00 86.88 86 VAL A N 1
ATOM 611 C CA . VAL A 1 86 ? -9.028 -4.028 -5.216 1.00 86.88 86 VAL A CA 1
ATOM 612 C C . VAL A 1 86 ? -7.609 -4.392 -4.774 1.00 86.88 86 VAL A C 1
ATOM 614 O O . VAL A 1 86 ? -6.673 -4.275 -5.565 1.00 86.88 86 VAL A O 1
ATOM 617 N N . LEU A 1 87 ? -7.444 -4.900 -3.548 1.00 79.31 87 LEU A N 1
ATOM 618 C CA . LEU A 1 87 ? -6.162 -5.409 -3.053 1.00 79.31 87 LEU A CA 1
ATOM 619 C C . LEU A 1 87 ? -5.741 -6.689 -3.785 1.00 79.31 87 LEU A C 1
ATOM 621 O O . LEU A 1 87 ? -4.571 -6.836 -4.138 1.00 79.31 87 LEU A O 1
ATOM 625 N N . GLU A 1 88 ? -6.684 -7.595 -4.050 1.00 78.94 88 GLU A N 1
ATOM 626 C CA . GLU A 1 88 ? -6.438 -8.815 -4.824 1.00 78.94 88 GLU A CA 1
ATOM 627 C C . GLU A 1 88 ? -6.059 -8.487 -6.274 1.00 78.94 88 GLU A C 1
ATOM 629 O O . GLU A 1 88 ? -5.057 -8.996 -6.775 1.00 78.94 88 GLU A O 1
ATOM 634 N N . ALA A 1 89 ? -6.773 -7.553 -6.912 1.00 78.88 89 ALA A N 1
ATOM 635 C CA . ALA A 1 89 ? -6.454 -7.095 -8.263 1.00 78.88 89 ALA A CA 1
ATOM 636 C C . ALA A 1 89 ? -5.045 -6.486 -8.361 1.00 78.88 89 ALA A C 1
ATOM 638 O O . ALA A 1 89 ? -4.310 -6.777 -9.307 1.00 78.88 89 ALA A O 1
ATOM 639 N N . LEU A 1 90 ? -4.636 -5.679 -7.375 1.00 82.50 90 LEU A N 1
ATOM 640 C CA . LEU A 1 90 ? -3.271 -5.152 -7.309 1.00 82.50 90 LEU A CA 1
ATOM 641 C C . LEU A 1 90 ? -2.244 -6.272 -7.104 1.00 82.50 90 LEU A C 1
ATOM 643 O O . LEU A 1 90 ? -1.218 -6.289 -7.785 1.00 82.50 90 LEU A O 1
ATOM 647 N N . ALA A 1 91 ? -2.515 -7.223 -6.207 1.00 76.31 91 ALA A N 1
ATOM 648 C CA . ALA A 1 91 ? -1.625 -8.355 -5.968 1.00 76.31 91 ALA A CA 1
ATOM 649 C C . ALA A 1 91 ? -1.437 -9.219 -7.227 1.00 76.31 91 ALA A C 1
ATOM 651 O O . ALA A 1 91 ? -0.323 -9.659 -7.515 1.00 76.31 91 ALA A O 1
ATOM 652 N N . ASP A 1 92 ? -2.494 -9.445 -8.000 1.00 76.88 92 ASP A N 1
ATOM 653 C CA . ASP A 1 92 ? -2.420 -10.213 -9.242 1.00 76.88 92 ASP A CA 1
ATOM 654 C C . ASP A 1 92 ? -1.727 -9.441 -10.368 1.00 76.88 92 ASP A C 1
ATOM 656 O O . ASP A 1 92 ? -0.905 -10.017 -11.087 1.00 76.88 92 ASP A O 1
ATOM 660 N N . ALA A 1 93 ? -1.963 -8.130 -10.474 1.00 77.38 93 ALA A N 1
ATOM 661 C CA . ALA A 1 93 ? -1.234 -7.278 -11.409 1.00 77.38 93 ALA A CA 1
ATOM 662 C C . ALA A 1 93 ? 0.274 -7.270 -11.106 1.00 77.38 93 ALA A C 1
ATOM 664 O O . ALA A 1 93 ? 1.088 -7.423 -12.016 1.00 77.38 93 ALA A O 1
ATOM 665 N N . LEU A 1 94 ? 0.643 -7.200 -9.823 1.00 74.88 94 LEU A N 1
ATOM 666 C CA . LEU A 1 94 ? 2.027 -7.295 -9.359 1.00 74.88 94 LEU A CA 1
ATOM 667 C C . LEU A 1 94 ? 2.687 -8.631 -9.712 1.00 74.88 94 LEU A C 1
ATOM 669 O O . LEU A 1 94 ? 3.833 -8.658 -10.159 1.00 74.88 94 LEU A O 1
ATOM 673 N N . LYS A 1 95 ? 1.974 -9.751 -9.553 1.00 73.75 95 LYS A N 1
ATOM 674 C CA . LYS A 1 95 ? 2.490 -11.077 -9.941 1.00 73.75 95 LYS A CA 1
ATOM 675 C C . LYS A 1 95 ? 2.735 -11.178 -11.448 1.00 73.75 95 LYS A C 1
ATOM 677 O O . LYS A 1 95 ? 3.671 -11.862 -11.857 1.00 73.75 95 LYS A O 1
ATOM 682 N N . ALA A 1 96 ? 1.909 -10.516 -12.257 1.00 74.88 96 ALA A N 1
ATOM 683 C CA . ALA A 1 96 ? 1.981 -10.532 -13.719 1.00 74.88 96 ALA A CA 1
ATOM 684 C C . ALA A 1 96 ? 2.956 -9.494 -14.319 1.00 74.88 96 ALA A C 1
ATOM 686 O O . ALA A 1 96 ? 3.141 -9.437 -15.546 1.00 74.88 96 ALA A O 1
ATOM 687 N N . ASP A 1 97 ? 3.568 -8.653 -13.486 1.00 75.75 97 ASP A N 1
ATOM 688 C CA . ASP A 1 97 ? 4.466 -7.577 -13.890 1.00 75.75 97 ASP A CA 1
ATOM 689 C C . ASP A 1 97 ? 5.815 -7.702 -13.175 1.00 75.75 97 ASP A C 1
ATOM 691 O O . ASP A 1 97 ? 6.017 -7.200 -12.072 1.00 75.75 97 ASP A O 1
ATOM 695 N N . ASP A 1 98 ? 6.763 -8.381 -13.828 1.00 76.06 98 ASP A N 1
ATOM 696 C CA . ASP A 1 98 ? 8.103 -8.608 -13.279 1.00 76.06 98 ASP A CA 1
ATOM 697 C C . ASP A 1 98 ? 8.844 -7.301 -12.953 1.00 76.06 98 ASP A C 1
ATOM 699 O O . ASP A 1 98 ? 9.620 -7.267 -11.998 1.00 76.06 98 ASP A O 1
ATOM 703 N N . ALA A 1 99 ? 8.594 -6.223 -13.708 1.00 72.50 99 ALA A N 1
ATOM 704 C CA . ALA A 1 99 ? 9.181 -4.915 -13.433 1.00 72.50 99 ALA A CA 1
ATOM 705 C C . ALA A 1 99 ? 8.568 -4.298 -12.172 1.00 72.50 99 ALA A C 1
ATOM 707 O O . ALA A 1 99 ? 9.296 -3.802 -11.318 1.00 72.50 99 ALA A O 1
ATOM 708 N N . ALA A 1 100 ? 7.247 -4.394 -12.006 1.00 68.19 100 ALA A N 1
ATOM 709 C CA . ALA A 1 100 ? 6.584 -3.931 -10.789 1.00 68.19 100 ALA A CA 1
ATOM 710 C C . ALA A 1 100 ? 6.990 -4.735 -9.557 1.00 68.19 100 ALA A C 1
ATOM 712 O O . ALA A 1 100 ? 7.193 -4.147 -8.499 1.00 68.19 100 ALA A O 1
ATOM 713 N N . ARG A 1 101 ? 7.167 -6.053 -9.694 1.00 68.31 101 ARG A N 1
ATOM 714 C CA . ARG A 1 101 ? 7.703 -6.892 -8.619 1.00 68.31 101 ARG A CA 1
ATOM 715 C C . ARG A 1 101 ? 9.116 -6.456 -8.240 1.00 68.31 101 ARG A C 1
ATOM 717 O O . ARG A 1 101 ? 9.376 -6.235 -7.067 1.00 68.31 101 ARG A O 1
ATOM 724 N N . ALA A 1 102 ? 9.991 -6.239 -9.223 1.00 66.06 102 ALA A N 1
ATOM 725 C CA . ALA A 1 102 ? 11.347 -5.762 -8.967 1.00 66.06 102 ALA A CA 1
ATOM 726 C C . ALA A 1 102 ? 11.374 -4.379 -8.289 1.00 66.06 102 ALA A C 1
ATOM 728 O O . ALA A 1 102 ? 12.188 -4.163 -7.397 1.00 66.06 102 ALA A O 1
ATOM 729 N N . GLU A 1 103 ? 10.495 -3.453 -8.676 1.00 66.81 103 GLU A N 1
ATOM 730 C CA . GLU A 1 103 ? 10.389 -2.136 -8.033 1.00 66.81 103 GLU A CA 1
ATOM 731 C C . GLU A 1 103 ? 9.794 -2.223 -6.621 1.00 66.81 103 GLU A C 1
ATOM 733 O O . GLU A 1 103 ? 10.310 -1.592 -5.701 1.00 66.81 103 GLU A O 1
ATOM 738 N N . ALA A 1 104 ? 8.766 -3.050 -6.414 1.00 64.56 104 ALA A N 1
ATOM 739 C CA . ALA A 1 104 ? 8.197 -3.305 -5.091 1.00 64.56 104 ALA A CA 1
ATOM 740 C C . ALA A 1 104 ? 9.219 -3.955 -4.140 1.00 64.56 104 ALA A C 1
ATOM 742 O O . ALA A 1 104 ? 9.290 -3.586 -2.968 1.00 64.56 104 ALA A O 1
ATOM 743 N N . ASP A 1 105 ? 10.047 -4.868 -4.653 1.00 62.16 105 ASP A N 1
ATOM 744 C CA . ASP A 1 105 ? 11.128 -5.508 -3.901 1.00 62.16 105 ASP A CA 1
ATOM 745 C C . ASP A 1 105 ? 12.244 -4.498 -3.563 1.00 62.16 105 ASP A C 1
ATOM 747 O O . ASP A 1 105 ? 12.701 -4.429 -2.418 1.00 62.16 105 ASP A O 1
ATOM 751 N N . ARG A 1 106 ? 12.647 -3.653 -4.529 1.00 56.31 106 ARG A N 1
ATOM 752 C CA . ARG A 1 106 ? 13.632 -2.566 -4.327 1.00 56.31 106 ARG A CA 1
ATOM 753 C C . ARG A 1 106 ? 13.163 -1.521 -3.327 1.00 56.31 106 ARG A C 1
ATOM 755 O O . ARG A 1 106 ? 13.984 -0.955 -2.611 1.00 56.31 106 ARG A O 1
ATOM 762 N N . ALA A 1 107 ? 11.860 -1.268 -3.271 1.00 51.00 107 ALA A N 1
ATOM 763 C CA . ALA A 1 107 ? 11.272 -0.266 -2.396 1.00 51.00 107 ALA A CA 1
ATOM 764 C C . ALA A 1 107 ? 11.423 -0.558 -0.906 1.00 51.00 107 ALA A C 1
ATOM 766 O O . ALA A 1 107 ? 11.143 0.340 -0.111 1.00 51.00 107 ALA A O 1
ATOM 767 N N . GLN A 1 108 ? 11.822 -1.781 -0.524 1.00 51.12 108 GLN A N 1
ATOM 768 C CA . GLN A 1 108 ? 11.985 -2.181 0.872 1.00 51.12 108 GLN A CA 1
ATOM 769 C C . GLN A 1 108 ? 10.819 -1.673 1.725 1.00 51.12 108 GLN A C 1
ATOM 771 O O . GLN A 1 108 ? 10.983 -0.794 2.580 1.00 51.12 108 GLN A O 1
ATOM 776 N N . VAL A 1 109 ? 9.611 -2.187 1.472 1.00 44.97 109 VAL A N 1
ATOM 777 C CA . VAL A 1 109 ? 8.457 -1.925 2.339 1.00 44.97 109 VAL A CA 1
ATOM 778 C C . VAL A 1 109 ? 8.797 -2.473 3.726 1.00 44.97 109 VAL A C 1
ATOM 780 O O . VAL A 1 109 ? 8.719 -3.664 4.015 1.00 44.97 109 VAL A O 1
ATOM 783 N N . ARG A 1 110 ? 9.319 -1.571 4.555 1.00 36.75 110 ARG A N 1
ATOM 784 C CA . ARG A 1 110 ? 9.757 -1.793 5.923 1.00 36.75 110 ARG A CA 1
ATOM 785 C C . ARG A 1 110 ? 8.507 -2.017 6.760 1.00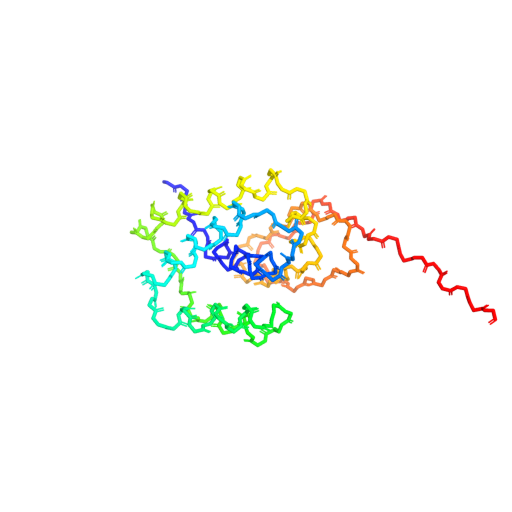 36.75 110 ARG A C 1
ATOM 787 O O . ARG A 1 110 ? 7.876 -1.067 7.205 1.00 36.75 110 ARG A O 1
ATOM 794 N N . PHE A 1 111 ? 8.140 -3.278 6.929 1.00 37.47 111 PHE A N 1
ATOM 795 C CA . PHE A 1 111 ? 7.033 -3.686 7.781 1.00 37.47 111 PHE A CA 1
ATOM 796 C C . PHE A 1 111 ? 7.389 -3.412 9.256 1.00 37.47 111 PHE A C 1
ATOM 798 O O . PHE A 1 111 ? 8.040 -4.231 9.904 1.00 37.47 111 PHE A O 1
ATOM 805 N N . ASP A 1 112 ? 6.998 -2.247 9.786 1.00 33.47 112 ASP A N 1
ATOM 806 C CA . ASP A 1 112 ? 6.987 -1.979 11.234 1.00 33.47 112 ASP A CA 1
ATOM 807 C C . ASP A 1 112 ? 5.679 -2.568 11.788 1.00 33.47 112 ASP A C 1
ATOM 809 O O . ASP A 1 112 ? 4.611 -1.960 11.756 1.00 33.47 112 ASP A O 1
ATOM 813 N N . LEU A 1 113 ? 5.742 -3.845 12.159 1.00 35.56 113 LEU A N 1
ATOM 814 C CA . LEU A 1 113 ? 4.596 -4.638 12.591 1.00 35.56 113 LEU A CA 1
ATOM 815 C C . LEU A 1 113 ? 4.559 -4.667 14.127 1.00 35.56 113 LEU A C 1
ATOM 817 O O . LEU A 1 113 ? 5.281 -5.443 14.758 1.00 35.56 113 LEU A O 1
ATOM 821 N N . ASP A 1 114 ? 3.707 -3.831 14.733 1.00 32.34 114 ASP A N 1
ATOM 822 C CA . ASP A 1 114 ? 3.331 -3.936 16.155 1.00 32.34 114 ASP A CA 1
ATOM 823 C C . ASP A 1 114 ? 2.147 -4.903 16.286 1.00 32.34 114 ASP A C 1
ATOM 825 O O . ASP A 1 114 ? 0.982 -4.528 16.435 1.00 32.34 114 ASP A O 1
ATOM 829 N N . LEU A 1 115 ? 2.450 -6.188 16.112 1.00 35.53 115 LEU A N 1
ATOM 830 C CA . LEU A 1 115 ? 1.467 -7.256 16.182 1.00 35.53 115 LEU A CA 1
ATOM 831 C C . LEU A 1 115 ? 1.401 -7.716 17.635 1.00 35.53 115 LEU A C 1
ATOM 833 O O . LEU A 1 115 ? 2.300 -8.391 18.132 1.00 35.53 115 LEU A O 1
ATOM 837 N N . GLY A 1 116 ? 0.300 -7.411 18.322 1.00 27.83 116 GLY A N 1
ATOM 838 C CA . GLY A 1 116 ? 0.023 -7.870 19.690 1.00 27.83 116 GLY A CA 1
ATOM 839 C C . GLY A 1 116 ? -0.033 -9.401 19.886 1.00 27.83 116 GLY A C 1
ATOM 840 O O . GLY A 1 116 ? -0.450 -9.841 20.957 1.00 27.83 116 GLY A O 1
ATOM 841 N N . GLY A 1 117 ? 0.380 -10.193 18.885 1.00 43.44 117 GLY A N 1
ATOM 842 C CA . GLY A 1 117 ? 0.496 -11.653 18.847 1.00 43.44 117 GLY A CA 1
ATOM 843 C C . GLY A 1 117 ? 1.835 -12.116 18.241 1.00 43.44 117 GLY A C 1
ATOM 844 O O . GLY A 1 117 ? 2.880 -11.556 18.575 1.00 43.44 117 GLY A O 1
ATOM 845 N N . SER A 1 118 ? 1.816 -13.158 17.401 1.00 32.12 118 SER A N 1
ATOM 846 C CA . SER A 1 118 ? 2.997 -13.667 16.675 1.00 32.12 118 SER A CA 1
ATOM 847 C C . SER A 1 118 ? 3.183 -12.938 15.338 1.00 32.12 118 SER A C 1
ATOM 849 O O . SER A 1 118 ? 2.202 -12.616 14.670 1.00 32.12 118 SER A O 1
ATOM 851 N N . ALA A 1 119 ? 4.430 -12.707 14.928 1.00 4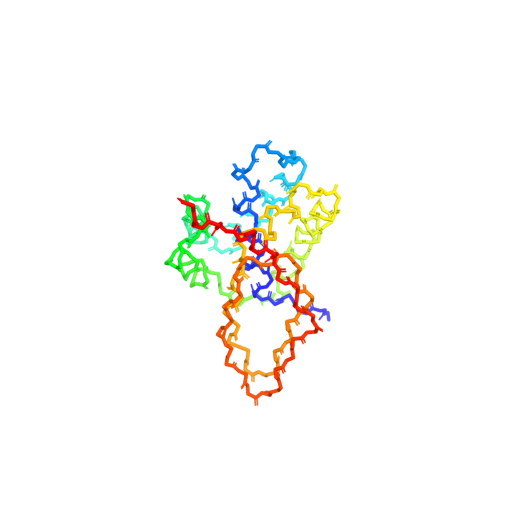3.22 119 ALA A N 1
ATOM 852 C CA . ALA A 1 119 ? 4.784 -12.030 13.682 1.00 43.22 119 ALA A CA 1
ATOM 853 C C . ALA A 1 119 ? 5.463 -13.007 12.712 1.00 43.22 119 ALA A C 1
ATOM 855 O O . ALA A 1 119 ? 6.473 -13.624 13.055 1.00 43.22 119 ALA A O 1
ATOM 856 N N . ILE A 1 120 ? 4.927 -13.135 11.495 1.00 41.72 120 ILE A N 1
ATOM 857 C CA . ILE A 1 120 ? 5.511 -13.966 10.435 1.00 41.72 120 ILE A CA 1
ATOM 858 C C . ILE A 1 120 ? 5.887 -13.060 9.267 1.00 41.72 120 ILE A C 1
ATOM 860 O O . ILE A 1 120 ? 5.018 -12.500 8.601 1.00 41.72 120 ILE A O 1
ATOM 864 N N . ILE A 1 121 ? 7.188 -12.933 9.024 1.00 55.06 121 ILE A N 1
ATOM 865 C CA . ILE A 1 121 ? 7.727 -12.368 7.791 1.00 55.06 121 ILE A CA 1
ATOM 866 C C . ILE A 1 121 ? 8.014 -13.549 6.864 1.00 55.06 121 ILE A C 1
ATOM 868 O O . ILE A 1 121 ? 8.782 -14.452 7.205 1.00 55.06 121 ILE A O 1
ATOM 872 N N . GLY A 1 122 ? 7.348 -13.551 5.708 1.00 50.62 122 GLY A N 1
ATOM 873 C CA . GLY A 1 122 ? 7.521 -14.572 4.678 1.00 50.62 122 GLY A CA 1
ATOM 874 C C . GLY A 1 122 ? 8.889 -14.494 3.993 1.00 50.62 122 GLY A C 1
ATOM 875 O O . GLY A 1 122 ? 9.888 -14.078 4.577 1.00 50.62 122 GLY A O 1
ATOM 876 N N . LYS A 1 123 ? 8.949 -14.904 2.725 1.00 47.22 123 LYS A N 1
ATOM 877 C CA . LYS A 1 123 ? 10.200 -14.876 1.960 1.00 47.22 123 LYS A CA 1
ATOM 878 C C . LYS A 1 123 ? 10.556 -13.454 1.529 1.00 47.22 123 LYS A C 1
ATOM 880 O O . LYS A 1 123 ? 9.765 -12.804 0.853 1.00 47.22 123 LYS A O 1
ATOM 885 N N . VAL A 1 124 ? 11.766 -13.019 1.862 1.00 48.25 124 VAL A N 1
ATOM 886 C CA . VAL A 1 124 ? 12.392 -11.781 1.386 1.00 48.25 124 VAL A CA 1
ATOM 887 C C . VAL A 1 124 ? 13.532 -12.163 0.442 1.00 48.25 124 VAL A C 1
ATOM 889 O O . VAL A 1 124 ? 14.432 -12.909 0.833 1.00 48.25 124 VAL A O 1
ATOM 892 N N . GLN A 1 125 ? 13.511 -11.679 -0.801 1.00 44.56 125 GLN A N 1
ATOM 893 C CA . GLN A 1 125 ? 14.522 -12.007 -1.813 1.00 44.56 125 GLN A CA 1
ATOM 894 C C . GLN A 1 125 ? 15.196 -10.751 -2.375 1.00 44.56 125 GLN A C 1
ATOM 896 O O . GLN A 1 125 ? 14.558 -9.718 -2.531 1.00 44.56 125 GLN A O 1
ATOM 901 N N . ASN A 1 126 ? 16.493 -10.857 -2.684 1.00 44.31 126 ASN A N 1
ATOM 902 C CA . ASN A 1 126 ? 17.336 -9.800 -3.257 1.00 44.31 126 ASN A CA 1
ATOM 903 C C . ASN A 1 126 ? 17.359 -8.472 -2.473 1.00 44.31 126 ASN A C 1
ATOM 905 O O . ASN A 1 126 ? 17.501 -7.403 -3.062 1.00 44.31 126 ASN A O 1
ATOM 909 N N . ALA A 1 127 ? 17.262 -8.523 -1.143 1.00 48.78 127 ALA A N 1
ATOM 910 C CA . ALA A 1 127 ? 17.290 -7.321 -0.312 1.00 48.78 127 ALA A CA 1
ATOM 911 C C . ALA A 1 127 ? 18.709 -6.715 -0.232 1.00 48.78 127 ALA A C 1
ATOM 913 O O . ALA A 1 127 ? 19.657 -7.398 0.154 1.00 48.78 127 ALA A O 1
ATOM 914 N N . GLU A 1 128 ? 18.877 -5.429 -0.561 1.00 43.38 128 GLU A N 1
ATOM 915 C CA . GLU A 1 128 ? 20.172 -4.723 -0.424 1.00 43.38 128 GLU A CA 1
ATOM 916 C C . GLU A 1 128 ? 20.504 -4.368 1.040 1.00 43.38 128 GLU A C 1
ATOM 918 O O . GLU A 1 128 ? 21.667 -4.358 1.465 1.00 43.38 128 GLU A O 1
ATOM 923 N N . SER A 1 129 ? 19.461 -4.134 1.833 1.00 41.09 129 SER A N 1
ATOM 924 C CA . SER A 1 129 ? 19.467 -4.075 3.295 1.00 41.09 129 SER A CA 1
ATOM 925 C C . SER A 1 129 ? 18.169 -4.681 3.849 1.00 41.09 129 SER A C 1
ATOM 927 O O . SER A 1 129 ? 17.161 -4.790 3.153 1.00 41.09 129 SER A O 1
ATOM 929 N N . PHE A 1 130 ? 18.191 -5.126 5.101 1.00 52.28 130 PHE A N 1
ATOM 930 C CA . PHE A 1 130 ? 17.010 -5.637 5.790 1.00 52.28 130 PHE A CA 1
ATOM 931 C C . PHE A 1 130 ? 17.022 -5.092 7.214 1.00 52.28 130 PHE A C 1
ATOM 933 O O . PHE A 1 130 ? 17.905 -5.431 7.998 1.00 52.28 130 PHE A O 1
ATOM 940 N N . ASP A 1 131 ? 16.047 -4.245 7.534 1.00 44.88 131 ASP A N 1
ATOM 941 C CA . ASP A 1 131 ? 15.899 -3.635 8.852 1.00 44.88 131 ASP A CA 1
ATOM 942 C C . ASP A 1 131 ? 14.476 -3.851 9.368 1.00 44.88 131 ASP A C 1
ATOM 944 O O . ASP A 1 131 ? 13.560 -3.092 9.040 1.00 44.88 131 ASP A O 1
ATOM 948 N N . ALA A 1 132 ? 14.299 -4.866 10.212 1.00 52.47 132 ALA A N 1
ATOM 949 C CA . ALA A 1 132 ? 13.030 -5.157 10.869 1.00 52.47 132 ALA A CA 1
ATOM 950 C C . ALA A 1 132 ? 13.052 -4.682 12.327 1.00 52.47 132 ALA A C 1
ATOM 952 O O . ALA A 1 132 ? 13.944 -5.040 13.100 1.00 52.47 132 ALA A O 1
ATOM 953 N N . LYS A 1 133 ? 12.040 -3.905 12.721 1.00 45.97 133 LYS A N 1
ATOM 954 C CA . LYS A 1 133 ? 11.730 -3.628 14.124 1.00 45.97 133 LYS A CA 1
ATOM 955 C C . LYS A 1 133 ? 10.413 -4.324 14.430 1.00 45.97 133 LYS A C 1
ATOM 957 O O . LYS A 1 133 ? 9.393 -4.004 13.841 1.00 45.97 133 LYS A O 1
ATOM 962 N N . VAL A 1 134 ? 10.459 -5.324 15.304 1.00 48.31 134 VAL A N 1
ATOM 963 C CA . VAL A 1 134 ? 9.296 -6.164 15.606 1.00 48.31 134 VAL A CA 1
ATOM 964 C C . VAL A 1 134 ? 9.038 -6.127 17.101 1.00 48.31 134 VAL A C 1
ATOM 966 O O . VAL A 1 134 ? 9.935 -6.394 17.904 1.00 48.31 134 VAL A O 1
ATOM 969 N N . LYS A 1 135 ? 7.799 -5.808 17.473 1.00 47.81 135 LYS A N 1
ATOM 970 C CA . LYS A 1 135 ? 7.272 -6.028 18.819 1.00 47.81 135 LYS A CA 1
ATOM 971 C C . LYS A 1 135 ? 6.196 -7.100 18.720 1.00 47.81 135 LYS A C 1
ATOM 973 O O . LYS A 1 135 ? 5.064 -6.810 18.366 1.00 47.81 135 LYS A O 1
ATOM 978 N N . ALA A 1 136 ? 6.577 -8.339 19.011 1.00 50.38 136 ALA A N 1
ATOM 979 C CA . ALA A 1 136 ? 5.659 -9.467 19.102 1.00 50.38 136 ALA A CA 1
ATOM 980 C C . ALA A 1 136 ? 5.484 -9.856 20.577 1.00 50.38 136 ALA A C 1
ATOM 982 O O . ALA A 1 136 ? 6.454 -9.860 21.339 1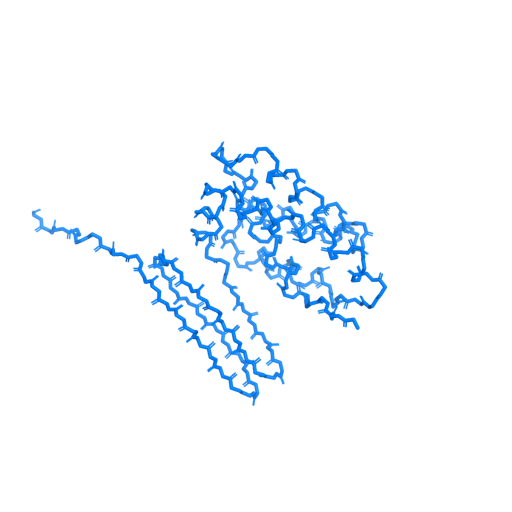.00 50.38 136 ALA A O 1
ATOM 983 N N . LYS A 1 137 ? 4.250 -10.172 20.990 1.00 47.34 137 LYS A N 1
ATOM 984 C CA . LYS A 1 137 ? 3.992 -10.814 22.296 1.00 47.34 137 LYS A CA 1
ATOM 985 C C . LYS A 1 137 ? 4.146 -12.337 22.227 1.00 47.34 137 LYS A C 1
ATOM 987 O O . LYS A 1 137 ? 4.345 -12.962 23.265 1.00 47.34 137 LYS A O 1
ATOM 992 N N . GLY A 1 138 ? 4.011 -12.905 21.026 1.00 49.06 138 GLY A N 1
ATOM 993 C CA . GLY A 1 138 ? 4.247 -14.314 20.709 1.00 49.06 138 GLY A CA 1
ATOM 994 C C . GLY A 1 138 ? 5.535 -14.516 19.908 1.00 49.06 138 GLY A C 1
ATOM 995 O O . GLY A 1 138 ? 6.498 -13.767 20.064 1.00 49.06 138 GLY A O 1
ATOM 996 N N . ASP A 1 139 ? 5.545 -15.520 19.034 1.00 54.25 139 ASP A N 1
ATOM 997 C CA . ASP A 1 139 ? 6.735 -15.896 18.266 1.00 54.25 139 ASP A CA 1
ATOM 998 C C . ASP A 1 139 ? 6.996 -14.954 17.083 1.00 54.25 139 ASP A C 1
ATOM 1000 O O . ASP A 1 139 ? 6.070 -14.479 16.423 1.00 54.25 139 ASP A O 1
ATOM 1004 N N . PHE A 1 140 ? 8.275 -14.731 16.778 1.00 56.56 140 PHE A N 1
ATOM 1005 C CA . PHE A 1 140 ? 8.720 -14.102 15.537 1.00 56.56 140 PHE A CA 1
ATOM 1006 C C . PHE A 1 140 ? 9.329 -15.158 14.611 1.00 56.56 140 PHE A C 1
ATOM 1008 O O . PHE A 1 140 ? 10.235 -15.889 15.021 1.00 56.56 140 PHE A O 1
ATOM 1015 N N . LYS A 1 141 ? 8.864 -15.214 13.359 1.00 52.94 141 LYS A N 1
ATOM 1016 C CA . LYS A 1 141 ? 9.401 -16.108 12.328 1.00 52.94 141 LYS A CA 1
ATOM 1017 C C . LYS A 1 141 ? 9.749 -15.335 11.059 1.00 52.94 141 LYS A C 1
ATOM 1019 O O . LYS A 1 141 ? 8.915 -14.610 10.527 1.00 52.94 141 LYS A O 1
ATOM 1024 N N . LEU A 1 142 ? 10.971 -15.545 10.574 1.00 61.78 142 LEU A N 1
ATOM 1025 C CA . LEU A 1 142 ? 11.436 -15.149 9.246 1.00 61.78 142 LEU A CA 1
ATOM 1026 C C . LEU A 1 142 ? 11.684 -16.429 8.444 1.00 61.78 142 LEU A C 1
ATOM 1028 O O . LEU A 1 142 ? 12.549 -17.220 8.822 1.00 61.78 142 LEU A O 1
ATOM 1032 N N . ASP A 1 143 ? 10.901 -16.652 7.388 1.00 51.19 143 ASP A N 1
ATOM 1033 C CA . ASP A 1 143 ? 10.946 -17.915 6.638 1.00 51.19 143 ASP A CA 1
ATOM 1034 C C . ASP A 1 143 ? 12.180 -18.027 5.732 1.00 51.19 143 ASP A C 1
ATOM 1036 O O . ASP A 1 143 ? 12.814 -19.079 5.682 1.00 51.19 143 ASP A O 1
ATOM 1040 N N . GLU A 1 144 ? 12.533 -16.959 5.013 1.00 50.88 144 GLU A N 1
ATOM 1041 C CA . GLU A 1 144 ? 13.688 -16.940 4.109 1.00 50.88 144 GLU A CA 1
ATOM 1042 C C . GLU A 1 144 ? 14.136 -15.493 3.873 1.00 50.88 144 GLU A C 1
ATOM 1044 O O . GLU A 1 144 ? 13.303 -14.637 3.582 1.00 50.88 144 GLU A O 1
ATOM 1049 N N . LEU A 1 145 ? 15.439 -15.216 3.974 1.00 65.31 145 LEU A N 1
ATOM 1050 C CA . LEU A 1 145 ? 16.035 -13.924 3.626 1.00 65.31 145 LEU A CA 1
ATOM 1051 C C . LEU A 1 145 ? 17.219 -14.150 2.688 1.00 65.31 145 LEU A C 1
ATOM 1053 O O . LEU A 1 145 ? 18.239 -14.709 3.091 1.00 65.31 145 LEU A O 1
ATOM 1057 N N . THR A 1 146 ? 17.088 -13.683 1.451 1.00 58.03 146 THR A N 1
ATOM 1058 C CA . THR A 1 146 ? 18.171 -13.650 0.464 1.00 58.03 146 THR A CA 1
ATOM 1059 C C . THR A 1 146 ? 18.595 -12.202 0.248 1.00 58.03 146 THR A C 1
ATOM 1061 O O . THR A 1 146 ? 17.796 -11.378 -0.196 1.00 58.03 146 THR A O 1
ATOM 1064 N N . MET A 1 147 ? 19.849 -11.888 0.572 1.00 68.19 147 MET A N 1
ATOM 1065 C CA . MET A 1 147 ? 20.427 -10.552 0.399 1.00 68.19 147 MET A CA 1
ATOM 1066 C C . MET A 1 147 ? 21.041 -10.411 -0.998 1.00 68.19 147 MET A C 1
ATOM 1068 O O . MET A 1 147 ? 21.605 -11.374 -1.518 1.00 68.19 147 MET A O 1
ATOM 1072 N N . ALA A 1 148 ? 20.980 -9.218 -1.589 1.00 64.25 148 ALA A N 1
ATOM 1073 C CA . ALA A 1 148 ? 21.698 -8.923 -2.825 1.00 64.25 148 ALA A CA 1
ATOM 1074 C C . ALA A 1 148 ? 23.222 -8.969 -2.588 1.00 64.25 148 ALA A C 1
ATOM 1076 O O . ALA A 1 148 ? 23.729 -8.432 -1.597 1.00 64.25 148 ALA A O 1
ATOM 1077 N N . GLU A 1 149 ? 23.975 -9.597 -3.497 1.00 61.03 149 GLU A N 1
ATOM 1078 C CA . GLU A 1 149 ? 25.440 -9.573 -3.455 1.00 61.03 149 GLU A CA 1
ATOM 1079 C C . GLU A 1 149 ? 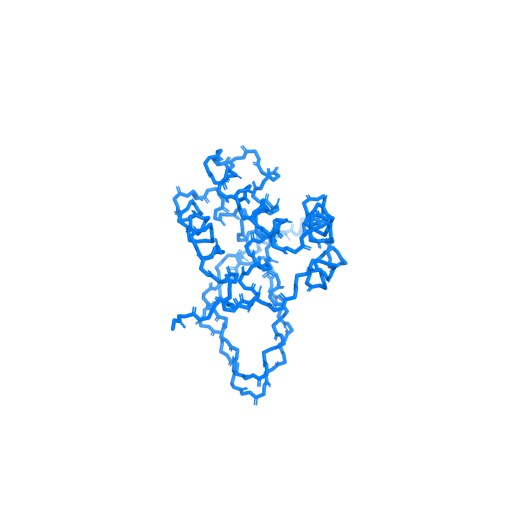25.940 -8.142 -3.695 1.00 61.03 149 GLU A C 1
ATOM 1081 O O . GLU A 1 149 ? 25.833 -7.604 -4.798 1.00 61.03 149 GLU A O 1
ATOM 1086 N N . ARG A 1 150 ? 26.550 -7.515 -2.679 1.00 51.88 150 ARG A N 1
ATOM 1087 C CA . ARG A 1 150 ? 27.345 -6.307 -2.923 1.00 51.88 150 ARG A CA 1
ATOM 1088 C C . ARG A 1 150 ? 28.573 -6.702 -3.729 1.00 51.88 150 ARG A C 1
ATOM 1090 O O . ARG A 1 150 ? 29.495 -7.319 -3.192 1.00 51.88 150 ARG A O 1
ATOM 1097 N N . GLY A 1 151 ? 28.614 -6.288 -4.993 1.00 51.50 151 GLY A N 1
ATOM 1098 C CA . GLY A 1 151 ? 29.849 -6.281 -5.766 1.00 51.50 151 GLY A CA 1
ATOM 1099 C C . GLY A 1 151 ? 30.942 -5.592 -4.948 1.00 51.50 151 GLY A C 1
ATOM 1100 O O . GLY A 1 151 ? 30.784 -4.445 -4.529 1.00 51.50 151 GLY A O 1
ATOM 1101 N N . ARG A 1 152 ? 32.034 -6.311 -4.659 1.00 48.88 152 ARG A N 1
ATOM 1102 C CA . ARG A 1 152 ? 33.233 -5.734 -4.040 1.00 48.88 152 ARG A CA 1
ATOM 1103 C C . ARG A 1 152 ? 33.678 -4.547 -4.895 1.00 48.88 152 ARG A C 1
ATOM 1105 O O . ARG A 1 152 ? 34.244 -4.749 -5.964 1.00 48.88 152 ARG A O 1
ATOM 1112 N N . SER A 1 153 ? 33.458 -3.326 -4.411 1.00 43.53 153 SER A N 1
ATOM 1113 C CA . SER A 1 153 ? 34.209 -2.167 -4.884 1.00 43.53 153 SER A CA 1
ATOM 1114 C C . SER A 1 153 ? 35.659 -2.386 -4.459 1.00 43.53 153 SER A C 1
ATOM 1116 O O . SER A 1 153 ? 36.011 -2.258 -3.285 1.00 43.53 153 SER A O 1
ATOM 1118 N N . GLY A 1 154 ? 36.463 -2.883 -5.399 1.00 42.44 154 GLY A N 1
ATOM 1119 C CA . GLY A 1 154 ? 37.896 -3.044 -5.241 1.00 42.44 154 GLY A CA 1
ATOM 1120 C C . GLY A 1 154 ? 38.539 -1.670 -5.164 1.00 42.44 154 GLY A C 1
ATOM 1121 O O . GLY A 1 154 ? 38.443 -0.883 -6.099 1.00 42.44 154 GLY A O 1
ATOM 1122 N N . ASN A 1 155 ? 39.198 -1.395 -4.045 1.00 42.03 155 ASN A N 1
ATOM 1123 C CA . ASN A 1 155 ? 40.094 -0.259 -3.917 1.00 42.03 155 ASN A CA 1
ATOM 1124 C C . ASN A 1 155 ? 41.314 -0.540 -4.816 1.00 42.03 155 ASN A C 1
ATOM 1126 O O . ASN A 1 155 ? 42.065 -1.477 -4.533 1.00 42.03 155 ASN A O 1
ATOM 1130 N N . SER A 1 156 ? 41.457 0.199 -5.918 1.00 42.19 156 SER A N 1
ATOM 1131 C CA . SER A 1 156 ? 42.674 0.262 -6.747 1.00 42.19 156 SER A CA 1
ATOM 1132 C C . SER A 1 156 ? 43.262 1.658 -6.657 1.00 42.19 156 SER A C 1
ATOM 1134 O O . SER A 1 156 ? 42.459 2.614 -6.732 1.00 42.19 156 SER A O 1
#